Protein AF-A0AAN7SQ00-F1 (afdb_monomer)

InterPro domains:
  IPR044822 Myb/SANT-like DNA-binding domain 4 [PF13837] (2-62)

Secondary structure (DSSP, 8-state):
--HHHHHHHHHHHHHTT----HHHHHHHHHHHHHHHHHHHHHHHSTTSPPP--TTHHHHHHHHTT-TTTS-SEEEETTEEEEPP---------------------------------SHHHHHHHHHHHHHHHHHHHHHHHHHHHHHHHHHHHHHHHHHT-

Radius of gyration: 27.4 Å; Cα contacts (8 Å, |Δi|>4): 59; chains: 1; bounding box: 54×58×75 Å

Mean predicted aligned error: 18.72 Å

Structure (mmCIF, N/CA/C/O backbone):
data_AF-A0AAN7SQ00-F1
#
_entry.id   AF-A0AAN7SQ00-F1
#
loop_
_atom_site.group_PDB
_atom_site.id
_atom_site.type_symbol
_atom_site.label_atom_id
_atom_site.label_alt_id
_atom_site.label_comp_id
_atom_site.label_asym_id
_atom_site.label_entity_id
_atom_site.label_seq_id
_atom_site.pdbx_PDB_ins_code
_atom_site.Cartn_x
_atom_site.Cartn_y
_atom_site.Cartn_z
_atom_site.occupancy
_atom_site.B_iso_or_equiv
_atom_site.auth_seq_id
_atom_site.auth_comp_id
_atom_site.auth_asym_id
_atom_site.auth_atom_id
_atom_site.pdbx_PDB_model_num
ATOM 1 N N . MET A 1 1 ? -4.990 2.588 2.702 1.00 74.69 1 MET A N 1
ATOM 2 C CA . MET A 1 1 ? -6.089 1.632 2.981 1.00 74.69 1 MET A CA 1
ATOM 3 C C . MET A 1 1 ? -6.441 1.715 4.463 1.00 74.69 1 MET A C 1
ATOM 5 O O . MET A 1 1 ? -5.524 1.762 5.275 1.00 74.69 1 MET A O 1
ATOM 9 N N . LYS A 1 2 ? -7.728 1.832 4.818 1.00 89.00 2 LYS A N 1
ATOM 10 C CA . LYS A 1 2 ? -8.176 2.080 6.203 1.00 89.00 2 LYS A CA 1
ATOM 11 C C . LYS A 1 2 ? -8.112 0.792 7.046 1.00 89.00 2 LYS A C 1
ATOM 13 O O . LYS A 1 2 ? -8.424 -0.280 6.539 1.00 89.00 2 LYS A O 1
ATOM 18 N N . LYS A 1 3 ? -7.774 0.902 8.340 1.00 91.81 3 LYS A N 1
ATOM 19 C CA . LYS A 1 3 ? -7.607 -0.222 9.297 1.00 91.81 3 LYS A CA 1
ATOM 20 C C . LYS A 1 3 ? -8.758 -1.238 9.290 1.00 91.81 3 LYS A C 1
ATOM 22 O O . LYS A 1 3 ? -8.518 -2.434 9.404 1.00 91.81 3 LYS A O 1
ATOM 27 N N . HIS A 1 4 ? -10.003 -0.779 9.142 1.00 94.06 4 HIS A N 1
ATOM 28 C CA . HIS A 1 4 ? -11.176 -1.660 9.140 1.00 94.06 4 HIS A CA 1
ATOM 29 C C . HIS A 1 4 ? -11.204 -2.640 7.954 1.00 94.06 4 HIS A C 1
ATOM 31 O O . HIS A 1 4 ? -11.787 -3.709 8.077 1.00 94.06 4 HIS A O 1
ATOM 37 N N . ILE A 1 5 ? -10.564 -2.309 6.827 1.00 95.81 5 ILE A N 1
ATOM 38 C CA . ILE A 1 5 ? -10.472 -3.196 5.657 1.00 95.81 5 ILE A CA 1
ATOM 39 C C . ILE A 1 5 ? -9.530 -4.359 5.973 1.00 95.81 5 ILE A C 1
ATOM 41 O O . ILE A 1 5 ? -9.887 -5.513 5.770 1.00 95.81 5 ILE A O 1
ATOM 45 N N . TRP A 1 6 ? -8.364 -4.066 6.557 1.00 95.75 6 TRP A N 1
ATOM 46 C CA . TRP A 1 6 ? -7.409 -5.095 6.975 1.00 95.75 6 TRP A CA 1
ATOM 47 C C . TRP A 1 6 ? -7.967 -6.013 8.054 1.00 95.75 6 TRP A C 1
ATOM 49 O O . TRP A 1 6 ? -7.695 -7.206 8.023 1.00 95.75 6 TRP A O 1
ATOM 59 N N . LYS A 1 7 ? -8.781 -5.473 8.969 1.00 95.31 7 LYS A N 1
ATOM 60 C CA . LYS A 1 7 ? -9.523 -6.293 9.932 1.00 95.31 7 LYS A CA 1
ATOM 61 C C . LYS A 1 7 ? -10.456 -7.276 9.230 1.00 95.31 7 LYS A C 1
ATOM 63 O O . LYS A 1 7 ? -10.314 -8.462 9.460 1.00 95.31 7 LYS A O 1
ATOM 68 N N . LYS A 1 8 ? -11.301 -6.810 8.301 1.00 95.75 8 LYS A N 1
ATOM 69 C CA . LYS A 1 8 ? -12.198 -7.695 7.536 1.00 95.75 8 LYS A CA 1
ATOM 70 C C . LYS A 1 8 ? -11.446 -8.805 6.796 1.00 95.75 8 LYS A C 1
ATOM 72 O O . LYS A 1 8 ? -11.897 -9.941 6.795 1.00 95.75 8 LYS A O 1
ATOM 77 N N . ILE A 1 9 ? -10.303 -8.484 6.183 1.00 95.00 9 ILE A N 1
ATOM 78 C CA . ILE A 1 9 ? -9.474 -9.482 5.490 1.00 95.00 9 ILE A CA 1
ATOM 79 C C . ILE A 1 9 ? -8.896 -10.490 6.492 1.00 95.00 9 ILE A C 1
ATOM 81 O O . ILE A 1 9 ? -8.949 -11.688 6.241 1.00 95.00 9 ILE A O 1
ATOM 85 N N . ALA A 1 10 ? -8.367 -10.022 7.626 1.00 94.94 10 ALA A N 1
ATOM 86 C CA . ALA A 1 10 ? -7.846 -10.898 8.672 1.00 94.94 10 ALA A CA 1
ATOM 87 C C . ALA A 1 10 ? -8.940 -11.808 9.250 1.00 94.94 10 ALA A C 1
ATOM 89 O O . ALA A 1 10 ? -8.711 -13.002 9.396 1.00 94.94 10 ALA A O 1
ATOM 90 N N . ASP A 1 11 ? -10.136 -11.275 9.496 1.00 95.75 11 ASP A N 1
ATOM 91 C CA . ASP A 1 11 ? -11.283 -12.046 9.978 1.00 95.75 11 ASP A CA 1
ATOM 92 C C . ASP A 1 11 ? -11.671 -13.143 8.974 1.00 95.75 11 ASP A C 1
ATOM 94 O O . ASP A 1 11 ? -11.915 -14.280 9.369 1.00 95.75 11 ASP A O 1
ATOM 98 N N . GLU A 1 12 ? -11.669 -12.839 7.671 1.00 95.56 12 GLU A N 1
ATOM 99 C CA . GLU A 1 12 ? -11.953 -13.827 6.624 1.00 95.56 12 GLU A CA 1
ATOM 100 C C . GLU A 1 12 ? -10.872 -14.913 6.536 1.00 95.56 12 GLU A C 1
ATOM 102 O O . GLU A 1 12 ? -11.191 -16.093 6.417 1.00 95.56 12 GLU A O 1
ATOM 107 N N . MET A 1 13 ? -9.594 -14.546 6.671 1.00 93.81 13 MET A N 1
ATOM 108 C CA . MET A 1 13 ? -8.505 -15.525 6.759 1.00 93.81 13 MET A CA 1
ATOM 109 C C . MET A 1 13 ? -8.642 -16.403 8.007 1.00 93.81 13 MET A C 1
ATOM 111 O O . MET A 1 13 ? -8.405 -17.606 7.940 1.00 93.81 13 MET A O 1
ATOM 115 N N . ASN A 1 14 ? -9.071 -15.830 9.131 1.00 93.12 14 ASN A N 1
ATOM 116 C CA . ASN A 1 14 ? -9.212 -16.569 10.380 1.00 93.12 14 ASN A CA 1
ATOM 117 C C . ASN A 1 14 ? -10.363 -17.589 10.340 1.00 93.12 14 ASN A C 1
ATOM 119 O O . ASN A 1 14 ? -10.274 -18.637 10.978 1.00 93.12 14 ASN A O 1
ATOM 123 N N . LYS A 1 15 ? -11.403 -17.353 9.527 1.00 95.25 15 LYS A N 1
ATOM 124 C CA . LYS A 1 15 ? -12.445 -18.362 9.249 1.00 95.25 15 LYS A CA 1
ATOM 125 C C . LYS A 1 15 ? -11.898 -19.599 8.538 1.00 95.25 15 LYS A C 1
ATOM 127 O O . LYS A 1 15 ? -12.434 -20.683 8.718 1.00 95.25 15 LYS A O 1
ATOM 132 N N . GLN A 1 16 ? -10.824 -19.447 7.764 1.00 92.88 16 GLN A N 1
ATOM 133 C CA . GLN A 1 16 ? -10.151 -20.530 7.039 1.00 92.88 16 GLN A CA 1
ATOM 134 C C . GLN A 1 16 ? -9.101 -21.248 7.909 1.00 92.88 16 GLN A C 1
ATOM 136 O O . GLN A 1 16 ? -8.123 -21.782 7.394 1.00 92.88 16 GLN A O 1
ATOM 141 N N . HIS A 1 17 ? -9.281 -21.237 9.235 1.00 91.00 17 HIS A N 1
ATOM 142 C CA . HIS A 1 17 ? -8.387 -21.843 10.230 1.00 91.00 17 HIS A CA 1
ATOM 143 C C . HIS A 1 17 ? -6.973 -21.242 10.312 1.00 91.00 17 HIS A C 1
ATOM 145 O O . HIS A 1 17 ? -6.065 -21.862 10.868 1.00 91.00 17 HIS A O 1
ATOM 151 N N . TYR A 1 18 ? -6.773 -20.021 9.813 1.00 91.38 18 TYR A N 1
ATOM 152 C CA . TYR A 1 18 ? -5.555 -19.257 10.081 1.00 91.38 18 TYR A CA 1
ATOM 153 C C . TYR A 1 18 ? -5.698 -18.404 11.353 1.00 91.38 18 TYR A C 1
ATOM 155 O O . TYR A 1 18 ? -6.796 -18.188 11.855 1.00 91.38 18 TYR A O 1
ATOM 163 N N . SER A 1 19 ? -4.580 -17.917 11.895 1.00 92.44 19 SER A N 1
ATOM 164 C CA . SER A 1 19 ? -4.584 -16.963 13.010 1.00 92.44 19 SER A CA 1
ATOM 165 C C . SER A 1 19 ? -3.631 -15.819 12.698 1.00 92.44 19 SER A C 1
ATOM 167 O O . SER A 1 19 ? -2.420 -15.911 12.910 1.00 92.44 19 SER A O 1
ATOM 169 N N . PHE A 1 20 ? -4.184 -14.747 12.134 1.00 92.81 20 PHE A N 1
ATOM 170 C CA . PHE A 1 20 ? -3.445 -13.538 11.802 1.00 92.81 20 PHE A CA 1
ATOM 171 C C . PHE A 1 20 ? -4.137 -12.294 12.348 1.00 92.81 20 PHE A C 1
ATOM 173 O O . PHE A 1 20 ? -5.358 -12.133 12.307 1.00 92.81 20 PHE A O 1
ATOM 180 N N . THR A 1 21 ? -3.319 -11.363 12.825 1.00 94.94 21 THR A N 1
ATOM 181 C CA . THR A 1 21 ? -3.748 -10.006 13.156 1.00 94.94 21 THR A CA 1
ATOM 182 C C . THR A 1 21 ? -3.829 -9.149 11.893 1.00 94.94 21 THR A C 1
ATOM 184 O O . THR A 1 21 ? -3.106 -9.361 10.917 1.00 94.94 21 THR A O 1
ATOM 187 N N . TRP A 1 22 ? -4.672 -8.114 11.921 1.00 94.94 22 TRP A N 1
ATOM 188 C CA . TRP A 1 22 ? -4.807 -7.170 10.804 1.00 94.94 22 TRP A CA 1
ATOM 189 C C . TRP A 1 22 ? -3.470 -6.515 10.402 1.00 94.94 22 TRP A C 1
ATOM 191 O O . TRP A 1 22 ? -3.261 -6.240 9.221 1.00 94.94 22 TRP A O 1
ATOM 201 N N . ASP A 1 23 ? -2.559 -6.291 11.358 1.00 95.31 23 ASP A N 1
ATOM 202 C CA . ASP A 1 23 ? -1.245 -5.690 11.100 1.00 95.31 23 ASP A CA 1
ATOM 203 C C . ASP A 1 23 ? -0.313 -6.659 10.357 1.00 95.31 23 ASP A C 1
ATOM 205 O O . ASP A 1 23 ? 0.333 -6.280 9.380 1.00 95.31 23 ASP A O 1
ATOM 209 N N . GLN A 1 24 ? -0.321 -7.943 10.733 1.00 95.44 24 GLN A N 1
ATOM 210 C CA . GLN A 1 24 ? 0.431 -8.986 10.027 1.00 95.44 24 GLN A CA 1
ATOM 211 C C . GLN A 1 24 ? -0.031 -9.125 8.574 1.00 95.44 24 GLN A C 1
ATOM 213 O O . GLN A 1 24 ? 0.803 -9.166 7.666 1.00 95.44 24 GLN A O 1
ATOM 218 N N . VAL A 1 25 ? -1.347 -9.127 8.337 1.00 95.31 25 VAL A N 1
ATOM 219 C CA . VAL A 1 25 ? -1.919 -9.175 6.981 1.00 95.31 25 VAL A CA 1
ATOM 220 C C . VAL A 1 25 ? -1.505 -7.942 6.175 1.00 95.31 25 VAL A C 1
ATOM 222 O O . VAL A 1 25 ? -1.034 -8.066 5.042 1.00 95.31 25 VAL A O 1
ATOM 225 N N . GLN A 1 26 ? -1.596 -6.749 6.767 1.00 95.62 26 GLN A N 1
ATOM 226 C CA . GLN A 1 26 ? -1.169 -5.510 6.120 1.00 95.62 26 GLN A CA 1
ATOM 227 C C . GLN A 1 26 ? 0.330 -5.523 5.779 1.00 95.62 26 GLN A C 1
ATOM 229 O O . GLN A 1 26 ? 0.724 -5.106 4.687 1.00 95.62 26 GLN A O 1
ATOM 234 N N . ASN A 1 27 ? 1.185 -5.979 6.691 1.00 96.50 27 ASN A N 1
ATOM 235 C CA . ASN A 1 27 ? 2.628 -6.024 6.468 1.00 96.50 27 ASN A CA 1
ATOM 236 C C . ASN A 1 27 ? 3.002 -7.072 5.418 1.00 96.50 27 ASN A C 1
ATOM 238 O O . ASN A 1 27 ? 3.838 -6.797 4.551 1.00 96.50 27 ASN A O 1
ATOM 242 N N . LYS A 1 28 ? 2.317 -8.223 5.405 1.00 95.31 28 LYS A N 1
ATOM 243 C CA . LYS A 1 28 ? 2.460 -9.209 4.332 1.00 95.31 28 LYS A CA 1
ATOM 244 C C . LYS A 1 28 ? 2.073 -8.613 2.984 1.00 95.31 28 LYS A C 1
ATOM 246 O O . LYS A 1 28 ? 2.834 -8.754 2.030 1.00 95.31 28 LYS A O 1
ATOM 251 N N . TRP A 1 29 ? 0.958 -7.887 2.913 1.00 95.31 29 TRP A N 1
ATOM 252 C CA . TRP A 1 29 ? 0.545 -7.190 1.696 1.00 95.31 29 TRP A CA 1
ATOM 253 C C . TRP A 1 29 ? 1.604 -6.197 1.206 1.00 95.31 29 TRP A C 1
ATOM 255 O O . TRP A 1 29 ? 2.006 -6.249 0.046 1.00 95.31 29 TRP A O 1
ATOM 265 N N . LYS A 1 30 ? 2.129 -5.335 2.088 1.00 94.81 30 LYS A N 1
ATOM 266 C CA . LYS A 1 30 ? 3.214 -4.396 1.740 1.00 94.81 30 LYS A CA 1
ATOM 267 C C . LYS A 1 30 ? 4.441 -5.122 1.182 1.00 94.81 30 LYS A C 1
ATOM 269 O O . LYS A 1 30 ? 5.024 -4.668 0.199 1.00 94.81 30 LYS A O 1
ATOM 274 N N . SER A 1 31 ? 4.821 -6.245 1.792 1.00 96.19 31 SER A N 1
ATOM 275 C CA . SER A 1 31 ? 5.937 -7.074 1.327 1.00 96.19 31 SER A CA 1
ATOM 276 C C . SER A 1 31 ? 5.679 -7.636 -0.074 1.00 96.19 31 SER A C 1
ATOM 278 O O . SER A 1 31 ? 6.541 -7.505 -0.940 1.00 96.19 31 SER A O 1
ATOM 280 N N . LEU A 1 32 ? 4.480 -8.170 -0.335 1.00 95.81 32 LEU A N 1
ATOM 281 C CA . LEU A 1 32 ? 4.087 -8.654 -1.663 1.00 95.81 32 LEU A CA 1
ATOM 282 C C . LEU A 1 32 ? 4.163 -7.538 -2.713 1.00 95.81 32 LEU A C 1
ATOM 284 O O . LEU A 1 32 ? 4.742 -7.740 -3.778 1.00 95.81 32 LEU A O 1
ATOM 288 N N . VAL A 1 33 ? 3.643 -6.346 -2.401 1.00 94.06 33 VAL A N 1
ATOM 289 C CA . VAL A 1 33 ? 3.699 -5.179 -3.299 1.00 94.06 33 VAL A CA 1
ATOM 290 C C . VAL A 1 33 ? 5.142 -4.776 -3.601 1.00 94.06 33 VAL A C 1
ATOM 292 O O . VAL A 1 33 ? 5.471 -4.487 -4.749 1.00 94.06 33 VAL A O 1
ATOM 295 N N . ARG A 1 34 ? 6.024 -4.773 -2.596 1.00 94.69 34 ARG A N 1
ATOM 296 C CA . ARG A 1 34 ? 7.448 -4.474 -2.793 1.00 94.69 34 ARG A CA 1
ATOM 297 C C . ARG A 1 34 ? 8.115 -5.499 -3.711 1.00 94.69 34 ARG A C 1
ATOM 299 O O . ARG A 1 34 ? 8.837 -5.106 -4.620 1.00 94.69 34 ARG A O 1
ATOM 306 N N . THR A 1 35 ? 7.879 -6.790 -3.486 1.00 95.25 35 THR A N 1
ATOM 307 C CA . THR A 1 35 ? 8.441 -7.853 -4.332 1.00 95.25 35 THR A CA 1
ATOM 308 C C . THR A 1 35 ? 7.948 -7.728 -5.769 1.00 95.25 35 THR A C 1
ATOM 310 O O . THR A 1 35 ? 8.761 -7.794 -6.685 1.00 95.25 35 THR A O 1
ATOM 313 N N . TYR A 1 36 ? 6.653 -7.467 -5.963 1.00 95.12 36 TYR A N 1
ATOM 314 C CA . TYR A 1 36 ? 6.073 -7.228 -7.283 1.00 95.12 36 TYR A CA 1
ATOM 315 C C . TYR A 1 36 ? 6.780 -6.087 -8.025 1.00 95.12 36 TYR A C 1
ATOM 317 O O . TYR A 1 36 ? 7.268 -6.301 -9.132 1.00 95.12 36 TYR A O 1
ATOM 325 N N . LYS A 1 37 ? 6.906 -4.911 -7.390 1.00 92.56 37 LYS A N 1
ATOM 326 C CA . LYS A 1 37 ? 7.603 -3.753 -7.974 1.00 92.56 37 LYS A CA 1
ATOM 327 C C . LYS A 1 37 ? 9.038 -4.097 -8.360 1.00 92.56 37 LYS A C 1
ATOM 329 O O . LYS A 1 37 ? 9.411 -3.924 -9.507 1.00 92.56 37 LYS A O 1
ATOM 334 N N . ASN A 1 38 ? 9.794 -4.707 -7.447 1.00 92.94 38 ASN A N 1
ATOM 335 C CA . ASN A 1 38 ? 11.178 -5.102 -7.715 1.00 92.94 38 ASN A CA 1
ATOM 336 C C . ASN A 1 38 ? 11.306 -6.065 -8.908 1.00 92.94 38 ASN A C 1
ATOM 338 O O . ASN A 1 38 ? 12.268 -5.977 -9.667 1.00 92.94 38 ASN A O 1
ATOM 342 N N . VAL A 1 39 ? 10.380 -7.021 -9.050 1.00 93.25 39 VAL A N 1
ATOM 343 C CA . VAL A 1 39 ? 10.380 -7.961 -10.182 1.00 93.25 39 VAL A CA 1
ATOM 344 C C . VAL A 1 39 ? 10.013 -7.237 -11.478 1.00 93.25 39 VAL A C 1
ATOM 346 O O . VAL A 1 39 ? 10.701 -7.428 -12.479 1.00 93.25 39 VAL A O 1
ATOM 349 N N . LYS A 1 40 ? 8.985 -6.379 -11.458 1.00 91.50 40 LYS A N 1
ATOM 350 C CA . LYS A 1 40 ? 8.551 -5.614 -12.634 1.00 91.50 40 LYS A CA 1
ATOM 351 C C . LYS A 1 40 ? 9.636 -4.643 -13.106 1.00 91.50 40 LYS A C 1
ATOM 353 O O . LYS A 1 40 ? 9.965 -4.642 -14.286 1.00 91.50 40 LYS A O 1
ATOM 358 N N . ASP A 1 41 ? 10.257 -3.912 -12.187 1.00 89.88 41 ASP A N 1
ATOM 359 C CA . ASP A 1 41 ? 11.357 -2.987 -12.478 1.00 89.88 41 ASP A CA 1
ATOM 360 C C . ASP A 1 41 ? 12.576 -3.729 -13.038 1.00 89.88 41 ASP A C 1
ATOM 362 O O . ASP A 1 41 ? 13.104 -3.352 -14.080 1.00 89.88 41 ASP A O 1
ATOM 366 N N . ASN A 1 42 ? 12.972 -4.854 -12.425 1.00 92.06 42 ASN A N 1
ATOM 367 C CA . ASN A 1 42 ? 14.071 -5.678 -12.938 1.00 92.06 42 ASN A CA 1
ATOM 368 C C . ASN A 1 42 ? 13.821 -6.152 -14.374 1.00 92.06 42 ASN A C 1
ATOM 370 O O . ASN A 1 42 ? 14.756 -6.197 -15.165 1.00 92.06 42 ASN A O 1
ATOM 374 N N . ASN A 1 43 ? 12.583 -6.531 -14.691 1.00 90.56 43 ASN A N 1
ATOM 375 C CA . ASN A 1 43 ? 12.219 -7.039 -16.010 1.00 90.56 43 ASN A CA 1
ATOM 376 C C . ASN A 1 43 ? 12.034 -5.924 -17.054 1.00 90.56 43 ASN A C 1
ATOM 378 O O . ASN A 1 43 ? 12.070 -6.219 -18.246 1.00 90.56 43 ASN A O 1
ATOM 382 N N . ASN A 1 44 ? 11.862 -4.671 -16.622 1.00 86.44 44 ASN A N 1
ATOM 383 C CA . ASN A 1 44 ? 11.813 -3.497 -17.497 1.00 86.44 44 ASN A CA 1
ATOM 384 C C . ASN A 1 44 ? 13.209 -2.962 -17.862 1.00 86.44 44 ASN A C 1
ATOM 386 O O . ASN A 1 44 ? 13.329 -2.184 -18.807 1.00 86.44 44 ASN A O 1
ATOM 390 N N . GLU A 1 45 ? 14.253 -3.340 -17.123 1.00 85.50 45 GLU A N 1
ATOM 391 C CA . GLU A 1 45 ? 15.624 -2.904 -17.387 1.00 85.50 45 GLU A CA 1
ATOM 392 C C . GLU A 1 45 ? 16.358 -3.847 -18.352 1.00 85.50 45 GLU A C 1
ATOM 394 O O . GLU A 1 45 ? 16.403 -5.067 -18.174 1.00 85.50 45 GLU A O 1
ATOM 399 N N . THR A 1 46 ? 16.983 -3.264 -19.375 1.00 83.19 46 THR A N 1
ATOM 400 C CA . THR A 1 46 ? 17.754 -4.000 -20.382 1.00 83.19 46 THR A CA 1
ATOM 401 C C . THR A 1 46 ? 19.037 -4.587 -19.784 1.00 83.19 46 THR A C 1
ATOM 403 O O . THR A 1 46 ? 19.690 -3.968 -18.947 1.00 83.19 46 THR A O 1
ATOM 406 N N . GLY A 1 47 ? 19.432 -5.781 -20.239 1.00 84.56 47 GLY A N 1
ATOM 407 C CA . GLY A 1 47 ? 20.699 -6.416 -19.853 1.00 84.56 47 GLY A CA 1
ATOM 408 C C . GLY A 1 47 ? 20.666 -7.192 -18.531 1.00 84.56 47 GLY A C 1
ATOM 409 O O . GLY A 1 47 ? 21.700 -7.703 -18.106 1.00 84.56 47 GLY A O 1
ATOM 410 N N . ARG A 1 48 ? 19.500 -7.320 -17.882 1.00 84.62 48 ARG A N 1
ATOM 411 C CA . ARG A 1 48 ? 19.308 -8.193 -16.713 1.00 84.62 48 ARG A CA 1
ATOM 412 C C . ARG A 1 48 ? 18.589 -9.487 -17.078 1.00 84.62 48 ARG A C 1
ATOM 414 O O . ARG A 1 48 ? 17.749 -9.525 -17.974 1.00 84.62 48 ARG A O 1
ATOM 421 N N . ASN A 1 49 ? 18.872 -10.542 -16.314 1.00 89.06 49 ASN A N 1
ATOM 422 C CA . ASN A 1 49 ? 18.112 -11.785 -16.396 1.00 89.06 49 ASN A CA 1
ATOM 423 C C . ASN A 1 49 ? 16.677 -11.559 -15.908 1.00 89.06 49 ASN A C 1
ATOM 425 O O . ASN A 1 49 ? 16.450 -10.917 -14.872 1.00 89.06 49 ASN A O 1
ATOM 429 N N . ARG A 1 50 ? 15.713 -12.128 -16.640 1.00 89.25 50 ARG A N 1
ATOM 430 C CA . ARG A 1 50 ? 14.297 -12.083 -16.267 1.00 89.25 50 ARG A CA 1
ATOM 431 C C . ARG A 1 50 ? 14.091 -12.781 -14.926 1.00 89.25 50 ARG A C 1
ATOM 433 O O . ARG A 1 50 ? 14.546 -13.905 -14.721 1.00 89.25 50 ARG A O 1
ATOM 440 N N . ARG A 1 51 ? 13.383 -12.115 -14.017 1.00 91.31 51 ARG A N 1
ATOM 441 C CA . ARG A 1 51 ? 12.946 -12.679 -12.740 1.00 91.31 51 ARG A CA 1
ATOM 442 C C . ARG A 1 51 ? 11.508 -13.148 -12.857 1.00 91.31 51 ARG A C 1
ATOM 444 O O . ARG A 1 51 ? 10.641 -12.402 -13.304 1.00 91.31 51 ARG A O 1
ATOM 451 N N . THR A 1 52 ? 11.261 -14.364 -12.396 1.00 91.75 52 THR A N 1
ATOM 452 C CA . THR A 1 52 ? 9.926 -14.952 -12.293 1.00 91.75 52 THR A CA 1
ATOM 453 C C . THR A 1 52 ? 9.503 -15.010 -10.834 1.00 91.75 52 THR A C 1
ATOM 455 O O . THR A 1 52 ? 10.313 -15.294 -9.950 1.00 91.75 52 THR A O 1
ATOM 458 N N . TRP A 1 53 ? 8.224 -14.765 -10.565 1.00 94.81 53 TRP A N 1
ATOM 459 C CA . TRP A 1 53 ? 7.656 -14.908 -9.230 1.00 94.81 53 TRP A CA 1
ATOM 460 C C . TRP A 1 53 ? 6.259 -15.511 -9.327 1.00 94.81 53 TRP A C 1
ATOM 462 O O . TRP A 1 53 ? 5.438 -15.040 -10.102 1.00 94.81 53 TRP A O 1
ATOM 472 N N . ILE A 1 54 ? 5.976 -16.540 -8.527 1.00 95.38 54 ILE A N 1
ATOM 473 C CA . ILE A 1 54 ? 4.735 -17.333 -8.616 1.00 95.38 54 ILE A CA 1
ATOM 474 C C . ILE A 1 54 ? 3.447 -16.518 -8.418 1.00 95.38 54 ILE A C 1
ATOM 476 O O . ILE A 1 54 ? 2.377 -16.928 -8.853 1.00 95.38 54 ILE A O 1
ATOM 480 N N . PHE A 1 55 ? 3.537 -15.369 -7.745 1.00 93.44 55 PHE A N 1
ATOM 481 C CA . PHE A 1 55 ? 2.406 -14.466 -7.526 1.00 93.44 55 PHE A CA 1
ATOM 482 C C . PHE A 1 55 ? 2.422 -13.264 -8.474 1.00 93.44 55 PHE A C 1
ATOM 484 O O . PHE A 1 55 ? 1.587 -12.376 -8.318 1.00 93.44 55 PHE A O 1
ATOM 491 N N . PHE A 1 56 ? 3.361 -13.215 -9.427 1.00 93.50 56 PHE A N 1
ATOM 492 C CA . PHE A 1 56 ? 3.527 -12.084 -10.332 1.00 93.50 56 PHE A CA 1
ATOM 493 C C . PHE A 1 56 ? 2.262 -11.849 -11.145 1.00 93.50 56 PHE A C 1
ATOM 495 O O . PHE A 1 56 ? 1.697 -10.775 -11.021 1.00 93.50 56 PHE A O 1
ATOM 502 N N . ASP A 1 57 ? 1.754 -12.857 -11.852 1.00 92.31 57 ASP A N 1
ATOM 503 C CA . ASP A 1 57 ? 0.596 -12.695 -12.744 1.00 92.31 57 ASP A CA 1
ATOM 504 C C . ASP A 1 57 ? -0.655 -12.225 -11.991 1.00 92.31 57 ASP A C 1
ATOM 506 O O . ASP A 1 57 ? -1.359 -11.320 -12.431 1.00 92.31 57 ASP A O 1
ATOM 510 N N . LYS A 1 58 ? -0.901 -12.781 -10.796 1.00 93.88 58 LYS A N 1
ATOM 511 C CA . LYS A 1 58 ? -2.025 -12.362 -9.939 1.00 93.88 58 LYS A CA 1
ATOM 512 C C . LYS A 1 58 ? -1.879 -10.913 -9.466 1.00 93.88 58 LYS A C 1
ATOM 514 O O . LYS A 1 58 ? -2.871 -10.200 -9.344 1.00 93.88 58 LYS A O 1
ATOM 519 N N . MET A 1 59 ? -0.655 -10.483 -9.168 1.00 94.00 59 MET A N 1
ATOM 520 C CA . MET A 1 59 ? -0.368 -9.109 -8.747 1.00 94.00 59 MET A CA 1
ATOM 521 C C . MET A 1 59 ? -0.398 -8.145 -9.935 1.00 94.00 59 MET A C 1
ATOM 523 O O . MET A 1 59 ? -0.902 -7.034 -9.795 1.00 94.00 59 MET A O 1
ATOM 527 N N . ASP A 1 60 ? 0.077 -8.574 -11.101 1.00 91.31 60 ASP A N 1
ATOM 528 C CA . ASP A 1 60 ? 0.061 -7.799 -12.336 1.00 91.31 60 ASP A CA 1
ATOM 529 C C . ASP A 1 60 ? -1.379 -7.541 -12.777 1.00 91.31 60 ASP A C 1
ATOM 531 O O . ASP A 1 60 ? -1.738 -6.390 -12.973 1.00 91.31 60 ASP A O 1
ATOM 535 N N . GLN A 1 61 ? -2.269 -8.536 -12.741 1.00 91.19 61 GLN A N 1
ATOM 536 C CA . GLN A 1 61 ? -3.703 -8.328 -12.999 1.00 91.19 61 GLN A CA 1
ATOM 537 C C . GLN A 1 61 ? -4.340 -7.273 -12.079 1.00 91.19 61 GLN A C 1
ATOM 539 O O . GLN A 1 61 ? -5.193 -6.498 -12.513 1.00 91.19 61 GLN A O 1
ATOM 544 N N . LEU A 1 62 ? -3.920 -7.207 -10.812 1.00 90.50 62 LEU A N 1
ATOM 545 C CA . LEU A 1 62 ? -4.442 -6.227 -9.859 1.00 90.50 62 LEU A CA 1
ATOM 546 C C . LEU A 1 62 ? -3.872 -4.816 -10.083 1.00 90.50 62 LEU A C 1
ATOM 548 O O . LEU A 1 62 ? -4.535 -3.821 -9.783 1.00 90.50 62 LEU A O 1
ATOM 552 N N . PHE A 1 63 ? -2.634 -4.716 -10.573 1.00 87.31 63 PHE A N 1
ATOM 553 C CA . PHE A 1 63 ? -1.881 -3.464 -10.638 1.00 87.31 63 PHE A CA 1
ATOM 554 C C . PHE A 1 63 ? -1.605 -2.942 -12.049 1.00 87.31 63 PHE A C 1
ATOM 556 O O . PHE A 1 63 ? -1.168 -1.800 -12.162 1.0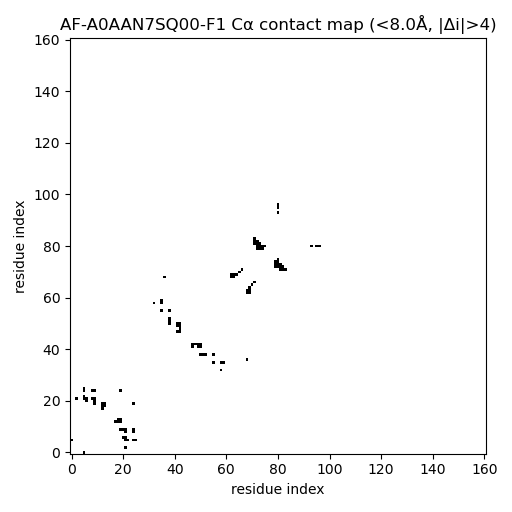0 87.31 63 PHE A O 1
ATOM 563 N N . ALA A 1 64 ? -1.878 -3.710 -13.103 1.00 75.94 64 ALA A N 1
ATOM 564 C CA . ALA A 1 64 ? -1.586 -3.359 -14.493 1.00 75.94 64 ALA A CA 1
ATOM 565 C C . ALA A 1 64 ? -2.226 -2.027 -14.901 1.00 75.94 64 ALA A C 1
ATOM 567 O O . ALA A 1 64 ? -1.626 -1.247 -15.628 1.00 75.94 64 ALA A O 1
ATOM 568 N N . LYS A 1 65 ? -3.415 -1.724 -14.368 1.00 76.75 65 LYS A N 1
ATOM 569 C CA . LYS A 1 65 ? -4.146 -0.475 -14.640 1.00 76.75 65 LYS A CA 1
ATOM 570 C C . LYS A 1 65 ? -3.890 0.627 -13.610 1.00 76.75 65 LYS A C 1
ATOM 572 O O . LYS A 1 65 ? -4.532 1.672 -13.661 1.00 76.75 65 LYS A O 1
ATOM 577 N N . ASN A 1 66 ? -3.016 0.395 -12.630 1.00 81.50 66 ASN A N 1
ATOM 578 C CA . ASN A 1 66 ? -2.747 1.372 -11.585 1.00 81.50 66 ASN A CA 1
ATOM 579 C C . ASN A 1 66 ? -1.625 2.328 -12.033 1.00 81.50 66 ASN A C 1
ATOM 581 O O . ASN A 1 66 ? -0.460 1.916 -12.043 1.00 81.50 66 ASN A O 1
ATOM 585 N N . PRO A 1 67 ? -1.928 3.614 -12.307 1.00 74.44 67 PRO A N 1
ATOM 586 C CA . PRO A 1 67 ? -0.935 4.571 -12.798 1.00 74.44 67 PRO A CA 1
ATOM 587 C C . PRO A 1 67 ? 0.177 4.861 -11.779 1.00 74.44 67 PRO A C 1
ATOM 589 O O . PRO A 1 67 ? 1.233 5.364 -12.146 1.00 74.44 67 PRO A O 1
ATOM 592 N N . ALA A 1 68 ? -0.030 4.535 -10.495 1.00 77.88 68 ALA A N 1
ATOM 593 C CA . ALA A 1 68 ? 0.992 4.676 -9.459 1.00 77.88 68 ALA A CA 1
ATOM 594 C C . ALA A 1 68 ? 2.078 3.586 -9.516 1.00 77.88 68 ALA A C 1
ATOM 596 O O . ALA A 1 68 ? 3.075 3.678 -8.796 1.00 77.88 68 ALA A O 1
ATOM 597 N N . ILE A 1 69 ? 1.861 2.518 -10.286 1.00 78.44 69 ILE A N 1
ATOM 598 C CA . ILE A 1 69 ? 2.804 1.401 -10.419 1.00 78.44 69 ILE A CA 1
ATOM 599 C C . ILE A 1 69 ? 3.256 1.247 -11.864 1.00 78.44 69 ILE A C 1
ATOM 601 O O . ILE A 1 69 ? 4.434 0.992 -12.088 1.00 78.44 69 ILE A O 1
ATOM 605 N N . ASP A 1 70 ? 2.352 1.446 -12.820 1.00 76.88 70 ASP A N 1
ATOM 606 C CA . ASP A 1 70 ? 2.695 1.488 -14.234 1.00 76.88 70 ASP A CA 1
ATOM 607 C C . ASP A 1 70 ? 2.284 2.839 -14.839 1.00 76.88 70 ASP A C 1
ATOM 609 O O . ASP A 1 70 ? 1.163 2.994 -15.331 1.00 76.88 70 ASP A O 1
ATOM 613 N N . PRO A 1 71 ? 3.132 3.876 -14.712 1.00 80.25 71 PRO A N 1
ATOM 614 C CA . PRO A 1 71 ? 2.811 5.187 -15.245 1.00 80.25 71 PRO A CA 1
ATOM 615 C C . PRO A 1 71 ? 2.829 5.153 -16.785 1.00 80.25 71 PRO A C 1
ATOM 617 O O . PRO A 1 71 ? 3.777 4.638 -17.382 1.00 80.25 71 PRO A O 1
ATOM 620 N N . PRO A 1 72 ? 1.829 5.764 -17.448 1.00 76.31 72 PRO A N 1
ATOM 621 C CA . PRO A 1 72 ? 1.741 5.785 -18.912 1.00 76.31 72 PRO A CA 1
ATOM 622 C C . PRO A 1 72 ? 2.886 6.574 -19.563 1.00 76.31 72 PRO A C 1
ATOM 624 O O . PRO A 1 72 ? 3.198 6.381 -20.738 1.00 76.31 72 PRO A O 1
ATOM 627 N N . VAL A 1 73 ? 3.519 7.464 -18.794 1.00 80.12 73 VAL A N 1
ATOM 628 C CA . VAL A 1 73 ? 4.659 8.270 -19.220 1.00 80.12 73 VAL A CA 1
ATOM 629 C C . VAL A 1 73 ? 5.771 8.144 -18.189 1.00 80.12 73 VAL A C 1
ATOM 631 O O . VAL A 1 73 ? 5.578 8.475 -17.020 1.00 80.12 73 VAL A O 1
ATOM 634 N N . VAL A 1 74 ? 6.948 7.713 -18.633 1.00 82.12 74 VAL A N 1
ATOM 635 C CA . VAL A 1 74 ? 8.166 7.642 -17.820 1.00 82.12 74 VAL A CA 1
ATOM 636 C C . VAL A 1 74 ? 9.199 8.594 -18.409 1.00 82.12 74 VAL A C 1
ATOM 638 O O . VAL A 1 74 ? 9.384 8.639 -19.620 1.00 82.12 74 VAL A O 1
ATOM 641 N N . MET A 1 75 ? 9.885 9.361 -17.565 1.00 80.06 75 MET A N 1
ATOM 642 C CA . MET A 1 75 ? 11.051 10.142 -17.980 1.00 80.06 75 MET A CA 1
ATOM 643 C C . MET A 1 75 ? 12.312 9.348 -17.645 1.00 80.06 75 MET A C 1
ATOM 645 O O . MET A 1 75 ? 12.546 9.035 -16.480 1.00 80.06 75 MET A O 1
ATOM 649 N N . HIS A 1 76 ? 13.129 9.033 -18.644 1.00 78.94 76 HIS A N 1
ATOM 650 C CA . HIS A 1 76 ? 14.413 8.361 -18.464 1.00 78.94 76 HIS A CA 1
ATOM 651 C C . HIS A 1 76 ? 15.514 9.197 -19.111 1.00 78.94 76 HIS A C 1
ATOM 653 O O . HIS A 1 76 ? 15.437 9.508 -20.294 1.00 78.94 76 HIS A O 1
ATOM 659 N N . ASN A 1 77 ? 16.525 9.600 -18.337 1.00 82.06 77 ASN A N 1
ATOM 660 C CA . ASN A 1 77 ? 17.657 10.408 -18.815 1.00 82.06 77 ASN A CA 1
ATOM 661 C C . ASN A 1 77 ? 17.235 11.662 -19.615 1.00 82.06 77 ASN A C 1
ATOM 663 O O . ASN A 1 77 ? 17.843 12.005 -20.625 1.00 82.06 77 ASN A O 1
ATOM 667 N N . GLY A 1 78 ? 16.153 12.329 -19.193 1.00 80.75 78 GLY A N 1
ATOM 668 C CA . GLY A 1 78 ? 15.600 13.507 -19.878 1.00 80.75 78 GLY A CA 1
ATOM 669 C C . GLY A 1 78 ? 14.769 13.204 -21.133 1.00 80.75 78 GLY A C 1
ATOM 670 O O . GLY A 1 78 ? 14.250 14.131 -21.749 1.00 80.75 78 GLY A O 1
ATOM 671 N N . GLN A 1 79 ? 14.601 11.933 -21.501 1.00 77.69 79 GLN A N 1
ATOM 672 C CA . GLN A 1 79 ? 13.748 11.495 -22.603 1.00 77.69 79 GLN A CA 1
ATOM 673 C C . GLN A 1 79 ? 12.401 10.993 -22.087 1.00 77.69 79 GLN A C 1
ATOM 675 O O . GLN A 1 79 ? 12.320 10.271 -21.093 1.00 77.69 79 GLN A O 1
ATOM 680 N N . ARG A 1 80 ? 11.332 11.372 -22.790 1.00 79.12 80 ARG A N 1
ATOM 681 C CA . ARG A 1 80 ? 9.970 10.920 -22.507 1.00 79.12 80 ARG A CA 1
ATOM 682 C C . ARG A 1 80 ? 9.727 9.570 -23.177 1.00 79.12 80 ARG A C 1
ATOM 684 O O . ARG A 1 80 ? 9.821 9.470 -24.395 1.00 79.12 80 ARG A O 1
ATOM 691 N N . ILE A 1 81 ? 9.348 8.573 -22.390 1.00 79.94 81 ILE A N 1
ATOM 692 C CA . ILE A 1 81 ? 8.944 7.242 -22.842 1.00 79.94 81 ILE A CA 1
ATOM 693 C C . ILE A 1 81 ? 7.434 7.119 -22.629 1.00 79.94 81 ILE A C 1
ATOM 695 O O . ILE A 1 81 ? 6.955 7.255 -21.503 1.00 79.94 81 ILE A O 1
ATOM 699 N N . LEU A 1 82 ? 6.686 6.889 -23.710 1.00 76.06 82 LEU A N 1
ATOM 700 C CA . LEU A 1 82 ? 5.252 6.593 -23.672 1.00 76.06 82 LEU A CA 1
ATOM 701 C C . LEU A 1 82 ? 5.060 5.074 -23.726 1.00 76.06 82 LEU A C 1
ATOM 703 O O . LEU A 1 82 ? 5.652 4.421 -24.585 1.00 76.06 82 LEU A O 1
ATOM 707 N N . LYS A 1 83 ? 4.233 4.511 -22.842 1.00 65.62 83 LYS A N 1
ATOM 708 C CA . LYS A 1 83 ? 3.757 3.126 -22.979 1.00 65.62 83 LYS A CA 1
ATOM 709 C C . LYS A 1 83 ? 2.462 3.136 -23.795 1.00 65.62 83 LYS A C 1
ATOM 711 O O . LYS A 1 83 ? 1.512 3.814 -23.413 1.00 65.62 83 LYS A O 1
ATOM 716 N N . SER A 1 84 ? 2.444 2.445 -24.936 1.00 54.44 84 SER A N 1
ATOM 717 C CA . SER A 1 84 ? 1.244 2.290 -25.767 1.00 54.44 84 SER A CA 1
ATOM 718 C C . SER A 1 84 ? 0.159 1.527 -25.002 1.00 54.44 84 SER A C 1
ATOM 720 O O . SER A 1 84 ? 0.463 0.585 -24.275 1.00 54.44 84 SER A O 1
ATOM 722 N N . LEU A 1 85 ? -1.098 1.945 -25.159 1.00 51.19 85 LEU A N 1
ATOM 723 C CA . LEU A 1 85 ? -2.271 1.430 -24.437 1.00 51.19 85 LEU A CA 1
ATOM 724 C C . LEU A 1 85 ? -2.908 0.177 -25.074 1.00 51.19 85 LEU A C 1
ATOM 726 O O . LEU A 1 85 ? -4.040 -0.149 -24.731 1.00 51.19 85 LEU A O 1
ATOM 730 N N . ASP A 1 86 ? -2.201 -0.533 -25.956 1.00 39.91 86 ASP A N 1
ATOM 731 C CA . ASP A 1 86 ? -2.760 -1.674 -26.688 1.00 39.91 86 ASP A CA 1
ATOM 732 C C . ASP A 1 86 ? -2.197 -3.011 -26.168 1.00 39.91 86 ASP A C 1
ATOM 734 O O . ASP A 1 86 ? -0.987 -3.243 -26.162 1.00 39.91 86 ASP A O 1
ATOM 738 N N . ASP A 1 87 ? -3.105 -3.872 -25.698 1.00 50.38 87 ASP A N 1
ATOM 739 C CA . ASP A 1 87 ? -2.873 -5.235 -25.205 1.00 50.38 87 ASP A CA 1
ATOM 740 C C . ASP A 1 87 ? -2.281 -6.149 -26.303 1.00 50.38 87 ASP A C 1
ATOM 742 O O . ASP A 1 87 ? -2.995 -6.563 -27.215 1.00 50.38 87 ASP A O 1
ATOM 746 N N . ALA A 1 88 ? -1.002 -6.531 -26.185 1.00 33.69 88 ALA A N 1
ATOM 747 C CA . ALA A 1 88 ? -0.444 -7.775 -26.741 1.00 33.69 88 ALA A CA 1
ATOM 748 C C . ALA A 1 88 ? 0.917 -8.115 -26.088 1.00 33.69 88 ALA A C 1
ATOM 750 O O . ALA A 1 88 ? 1.755 -7.223 -25.922 1.00 33.69 88 ALA A O 1
ATOM 751 N N . PRO A 1 89 ? 1.196 -9.387 -25.736 1.00 52.47 89 PRO A N 1
ATOM 752 C CA . PRO A 1 89 ? 2.490 -9.794 -25.215 1.00 52.47 89 PRO A CA 1
ATOM 753 C C . PRO A 1 89 ? 3.404 -10.164 -26.384 1.00 52.47 89 PRO A C 1
ATOM 755 O O . PRO A 1 89 ? 3.585 -11.341 -26.671 1.00 52.47 89 PRO A O 1
ATOM 758 N N . GLU A 1 90 ? 4.005 -9.184 -27.055 1.00 34.56 90 GLU A N 1
ATOM 759 C CA . GLU A 1 90 ? 5.108 -9.474 -27.972 1.00 34.56 90 GLU A CA 1
ATOM 760 C C . GLU A 1 90 ? 6.321 -8.575 -27.750 1.00 34.56 90 GLU A C 1
ATOM 762 O O . GLU A 1 90 ? 6.256 -7.398 -27.400 1.00 34.56 90 GLU A O 1
ATOM 767 N N . SER A 1 91 ? 7.463 -9.239 -27.876 1.00 47.94 91 SER A N 1
ATOM 768 C CA . SER A 1 91 ? 8.804 -8.727 -27.696 1.00 47.94 91 SER A CA 1
ATOM 769 C C . SER A 1 91 ? 9.101 -7.544 -28.616 1.00 47.94 91 SER A C 1
ATOM 771 O O . SER A 1 91 ? 8.700 -7.521 -29.771 1.00 47.94 91 SER A O 1
ATOM 773 N N . SER A 1 92 ? 9.978 -6.669 -28.122 1.00 53.44 92 SER A N 1
ATOM 774 C CA . SER A 1 92 ? 10.801 -5.748 -28.910 1.00 53.44 92 SER A CA 1
ATOM 775 C C . SER A 1 92 ? 10.064 -4.631 -29.644 1.00 53.44 92 SER A C 1
ATOM 777 O O . SER A 1 92 ? 9.727 -4.732 -30.817 1.00 53.44 92 SER A O 1
ATOM 779 N N . SER A 1 93 ? 10.031 -3.466 -29.006 1.00 43.03 93 SER A N 1
ATOM 780 C CA . SER A 1 93 ? 10.867 -2.312 -29.381 1.00 43.03 93 SER A CA 1
ATOM 781 C C . SER A 1 93 ? 10.212 -1.076 -28.788 1.00 43.03 93 SER A C 1
ATOM 783 O O . SER A 1 93 ? 9.147 -0.656 -29.229 1.00 43.03 93 SER A O 1
ATOM 785 N N . GLN A 1 94 ? 10.835 -0.486 -27.769 1.00 46.94 94 GLN A N 1
ATOM 786 C CA . GLN A 1 94 ? 10.435 0.842 -27.320 1.00 46.94 94 GLN A CA 1
ATOM 787 C C . GLN A 1 94 ? 10.631 1.800 -28.501 1.00 46.94 94 GLN A C 1
ATOM 789 O O . GLN A 1 94 ? 11.764 2.133 -28.849 1.00 46.94 94 GLN A O 1
ATOM 794 N N . LEU A 1 95 ? 9.538 2.202 -29.153 1.00 43.09 95 LEU A N 1
ATOM 795 C CA . LEU A 1 95 ? 9.562 3.253 -30.161 1.00 43.09 95 LEU A CA 1
ATOM 796 C C . LEU A 1 95 ? 9.883 4.566 -29.443 1.00 43.09 95 LEU A C 1
ATOM 798 O O . LEU A 1 95 ? 9.011 5.249 -28.907 1.00 43.09 95 LEU A O 1
ATOM 802 N N . LEU A 1 96 ? 11.174 4.888 -29.389 1.00 48.59 96 LEU A N 1
ATOM 803 C CA . LEU A 1 96 ? 11.677 6.175 -28.938 1.00 48.59 96 LEU A CA 1
ATOM 804 C C . LEU A 1 96 ? 11.214 7.229 -29.944 1.00 48.59 96 LEU A C 1
ATOM 806 O O . LEU A 1 96 ? 11.853 7.432 -30.978 1.00 48.59 96 LEU A O 1
ATOM 810 N N . LEU A 1 97 ? 10.107 7.917 -29.654 1.00 43.88 97 LEU A N 1
ATOM 811 C CA . LEU A 1 97 ? 9.752 9.114 -30.405 1.00 43.88 97 LEU A CA 1
ATOM 812 C C . LEU A 1 97 ? 10.744 10.220 -30.026 1.00 43.88 97 LEU A C 1
ATOM 814 O O . LEU A 1 97 ? 10.548 10.996 -29.091 1.00 43.88 97 LEU A O 1
ATOM 818 N N . ARG A 1 98 ? 11.858 10.251 -30.756 1.00 44.84 98 ARG A N 1
ATOM 819 C CA . ARG A 1 98 ? 12.854 11.314 -30.722 1.00 44.84 98 ARG A CA 1
ATOM 820 C C . ARG A 1 98 ? 12.224 12.562 -31.321 1.00 44.84 98 ARG A C 1
ATOM 822 O O . ARG A 1 98 ? 12.255 12.765 -32.529 1.00 44.84 98 ARG A O 1
ATOM 829 N N . THR A 1 99 ? 11.648 13.414 -30.479 1.00 43.88 99 THR A N 1
ATOM 830 C CA . THR A 1 99 ? 11.355 14.789 -30.885 1.00 43.88 99 THR A CA 1
ATOM 831 C C . THR A 1 99 ? 12.689 15.513 -31.005 1.00 43.88 99 THR A C 1
ATOM 833 O O . THR A 1 99 ? 13.264 15.963 -30.014 1.00 43.88 99 THR A O 1
AT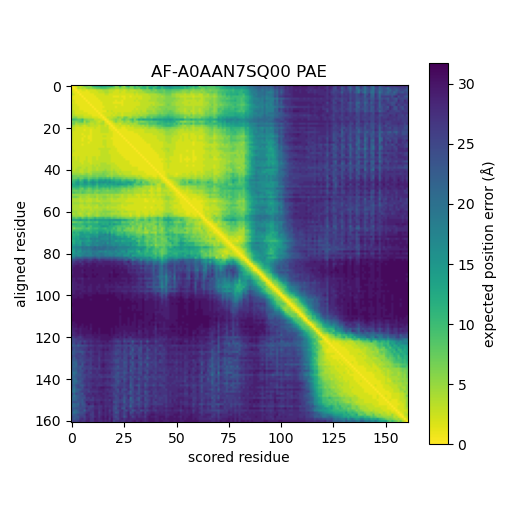OM 836 N N . SER A 1 100 ? 13.217 15.538 -32.224 1.00 41.09 100 SER A N 1
ATOM 837 C CA . SER A 1 100 ? 14.398 16.294 -32.618 1.00 41.09 100 SER A CA 1
ATOM 838 C C . SER A 1 100 ? 14.160 17.782 -32.359 1.00 41.09 100 SER A C 1
ATOM 840 O O . SER A 1 100 ? 13.599 18.481 -33.198 1.00 41.09 100 SER A O 1
ATOM 842 N N . ALA A 1 101 ? 14.589 18.286 -31.203 1.00 41.53 101 ALA A N 1
ATOM 843 C CA . ALA A 1 101 ? 14.926 19.696 -31.094 1.00 41.53 101 ALA A CA 1
ATOM 844 C C . ALA A 1 101 ? 16.227 19.893 -31.888 1.00 41.53 101 ALA A C 1
ATOM 846 O O . ALA A 1 101 ? 17.263 19.352 -31.515 1.00 41.53 101 ALA A O 1
ATOM 847 N N . ALA A 1 102 ? 16.075 20.541 -33.043 1.00 33.62 102 ALA A N 1
ATOM 848 C CA . ALA A 1 102 ? 17.053 21.011 -34.024 1.00 33.62 102 ALA A CA 1
ATOM 849 C C . ALA A 1 102 ? 18.552 20.722 -33.784 1.00 33.62 102 ALA A C 1
ATOM 851 O O . ALA A 1 102 ? 19.160 21.116 -32.793 1.00 33.62 102 ALA A O 1
ATOM 852 N N . HIS A 1 103 ? 19.142 20.121 -34.816 1.00 37.59 103 HIS A N 1
ATOM 853 C CA . HIS A 1 103 ? 20.561 20.139 -35.134 1.00 37.59 103 HIS A CA 1
ATOM 854 C C . HIS A 1 103 ? 21.025 21.579 -35.418 1.00 37.59 103 HIS A C 1
ATOM 856 O O . HIS A 1 103 ? 20.363 22.281 -36.172 1.00 37.59 103 HIS A O 1
ATOM 862 N N . VAL A 1 104 ? 22.183 21.978 -34.893 1.00 33.75 104 VAL A N 1
ATOM 863 C CA . VAL A 1 104 ? 23.194 22.756 -35.630 1.00 33.75 104 VAL A CA 1
ATOM 864 C C . VAL A 1 104 ? 24.547 22.271 -35.115 1.00 33.75 104 VAL A C 1
ATOM 866 O O . VAL A 1 104 ? 24.827 22.358 -33.920 1.00 33.75 104 VAL A O 1
ATOM 869 N N . SER A 1 105 ? 25.343 21.700 -36.015 1.00 37.91 105 SER A N 1
ATOM 870 C CA . SER A 1 105 ? 26.740 21.350 -35.776 1.00 37.91 105 SER A CA 1
ATOM 871 C C . SER A 1 105 ? 27.651 22.510 -36.171 1.00 37.91 105 SER A C 1
ATOM 873 O O . SER A 1 105 ? 27.427 23.117 -37.211 1.00 37.91 105 SER A O 1
ATOM 875 N N . SER A 1 106 ? 28.691 22.674 -35.349 1.00 41.28 106 SER A N 1
ATOM 876 C CA . SER A 1 106 ? 30.046 23.170 -35.635 1.00 41.28 106 SER A CA 1
ATOM 877 C C . SER A 1 106 ? 30.239 24.609 -36.120 1.00 41.28 106 SER A C 1
ATOM 879 O O . SER A 1 106 ? 29.862 24.937 -37.232 1.00 41.28 106 SER A O 1
ATOM 881 N N . ASP A 1 107 ? 30.951 25.401 -35.312 1.00 32.47 107 ASP A N 1
ATOM 882 C CA . ASP A 1 107 ? 32.216 26.026 -35.726 1.00 32.47 107 ASP A CA 1
ATOM 883 C C . ASP A 1 107 ? 33.065 26.388 -34.490 1.00 32.47 107 ASP A C 1
ATOM 885 O O . ASP A 1 107 ? 32.543 26.704 -33.417 1.00 32.47 107 ASP A O 1
ATOM 889 N N . ASP A 1 108 ? 34.377 26.231 -34.652 1.00 42.62 108 ASP A N 1
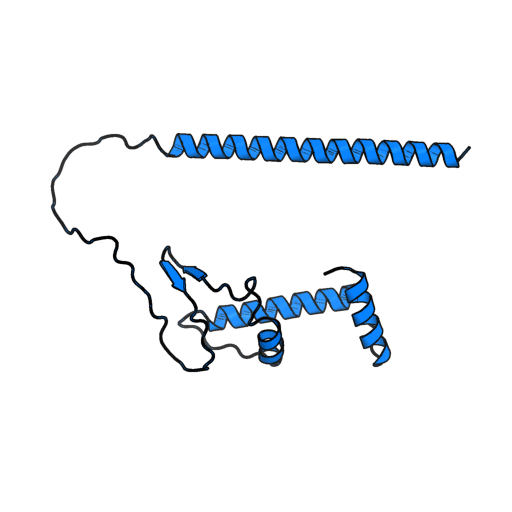ATOM 890 C CA . ASP A 1 108 ? 35.466 26.623 -33.752 1.00 42.62 108 ASP A CA 1
ATOM 891 C C . ASP A 1 108 ? 35.653 28.147 -33.826 1.00 42.62 108 ASP A C 1
ATOM 893 O O . ASP A 1 108 ? 35.790 28.675 -34.927 1.00 42.62 108 ASP A O 1
ATOM 897 N N . ASP A 1 109 ? 35.655 28.849 -32.687 1.00 33.38 109 ASP A N 1
ATOM 898 C CA . ASP A 1 109 ? 36.399 30.107 -32.562 1.00 33.38 109 ASP A CA 1
ATOM 899 C C . ASP A 1 109 ? 36.702 30.441 -31.092 1.00 33.38 109 ASP A C 1
ATOM 901 O O . ASP A 1 109 ? 35.872 30.318 -30.183 1.00 33.38 109 ASP A O 1
ATOM 905 N N . SER A 1 110 ? 37.939 30.869 -30.866 1.00 44.41 110 SER A N 1
ATOM 906 C CA . SER A 1 110 ? 38.498 31.250 -29.576 1.00 44.41 110 SER A CA 1
ATOM 907 C C . SER A 1 110 ? 38.053 32.658 -29.186 1.00 44.41 110 SER A C 1
ATOM 909 O O . SER A 1 110 ? 38.385 33.620 -29.868 1.00 44.41 110 SER A O 1
ATOM 911 N N . GLY A 1 111 ? 37.406 32.838 -28.028 1.00 32.34 111 GLY A N 1
ATOM 912 C CA . GLY A 1 111 ? 37.144 34.200 -27.560 1.00 32.34 111 GLY A CA 1
ATOM 913 C C . GLY A 1 111 ? 36.346 34.356 -26.271 1.00 32.34 111 GLY A C 1
ATOM 914 O O . GLY A 1 111 ? 35.124 34.305 -26.271 1.00 32.34 111 GLY A O 1
ATOM 915 N N . SER A 1 112 ? 37.062 34.719 -25.206 1.00 36.31 112 SER A N 1
ATOM 916 C CA . SER A 1 112 ? 36.612 35.668 -24.173 1.00 36.31 112 SER A CA 1
ATOM 917 C C . SER A 1 112 ? 35.556 35.227 -23.143 1.00 36.31 112 SER A C 1
ATOM 919 O O . SER A 1 112 ? 34.362 35.081 -23.382 1.00 36.31 112 SER A O 1
ATOM 921 N N . THR A 1 113 ? 36.028 35.179 -21.901 1.00 48.59 113 THR A N 1
ATOM 922 C CA . THR A 1 113 ? 35.287 35.168 -20.636 1.00 48.59 113 THR A CA 1
ATOM 923 C C . THR A 1 113 ? 34.137 36.190 -20.566 1.00 48.59 113 THR A C 1
ATOM 925 O O . THR A 1 113 ? 34.390 37.393 -20.530 1.00 48.59 113 THR A O 1
ATOM 928 N N . ALA A 1 114 ? 32.884 35.738 -20.407 1.00 43.34 114 ALA A N 1
ATOM 929 C CA . ALA A 1 114 ? 31.780 36.596 -19.954 1.00 43.34 114 ALA A CA 1
ATOM 930 C C . ALA A 1 114 ? 30.683 35.825 -19.183 1.00 43.34 114 ALA A C 1
ATOM 932 O O . ALA A 1 114 ? 29.871 35.087 -19.734 1.00 43.34 114 ALA A O 1
ATOM 933 N N . LYS A 1 115 ? 30.702 36.033 -17.860 1.00 49.06 115 LYS A N 1
ATOM 934 C CA . LYS A 1 115 ? 29.669 35.843 -16.820 1.00 49.06 115 LYS A CA 1
ATOM 935 C C . LYS A 1 115 ? 28.289 35.321 -17.269 1.00 49.06 115 LYS A C 1
ATOM 937 O O . LYS A 1 115 ? 27.467 36.069 -17.790 1.00 49.06 115 LYS A O 1
ATOM 942 N N . ARG A 1 116 ? 27.942 34.106 -16.827 1.00 47.28 116 ARG A N 1
ATOM 943 C CA . ARG A 1 116 ? 26.549 33.617 -16.751 1.00 47.28 116 ARG A CA 1
ATOM 944 C C . ARG A 1 116 ? 26.160 33.225 -15.316 1.00 47.28 116 ARG A C 1
ATOM 946 O O . ARG A 1 116 ? 25.608 32.162 -15.070 1.00 47.28 116 ARG A O 1
ATOM 953 N N . GLN A 1 117 ? 26.443 34.103 -14.353 1.00 51.66 117 GLN A N 1
ATOM 954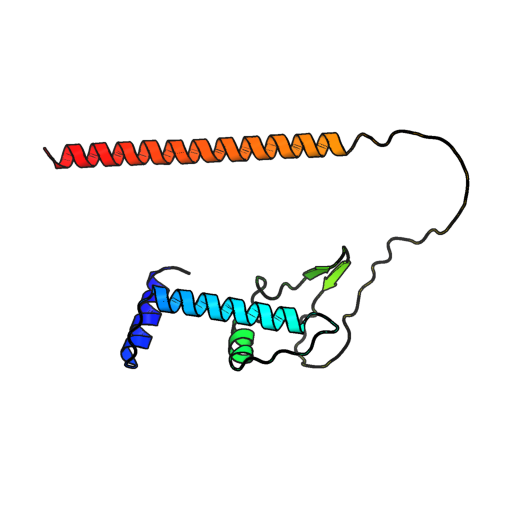 C CA . GLN A 1 117 ? 25.962 34.010 -12.967 1.00 51.66 117 GLN A CA 1
ATOM 955 C C . GLN A 1 117 ? 24.698 34.864 -12.792 1.00 51.66 117 GLN A C 1
ATOM 957 O O . GLN A 1 117 ? 24.781 35.979 -12.294 1.00 51.66 117 GLN A O 1
ATOM 962 N N . ARG A 1 118 ? 23.525 34.402 -13.246 1.00 52.16 118 ARG A N 1
ATOM 963 C CA . ARG A 1 118 ? 22.246 35.062 -12.876 1.00 52.16 118 ARG A CA 1
ATOM 964 C C . ARG A 1 118 ? 21.095 34.108 -12.539 1.00 52.16 118 ARG A C 1
ATOM 966 O O . ARG A 1 118 ? 20.162 34.534 -11.886 1.00 52.16 118 ARG A O 1
ATOM 973 N N . LYS A 1 119 ? 21.163 32.819 -12.903 1.00 56.69 119 LYS A N 1
ATOM 974 C CA . LYS A 1 119 ? 20.033 31.876 -12.735 1.00 56.69 119 LYS A CA 1
ATOM 975 C C . LYS A 1 119 ? 20.040 31.063 -11.431 1.00 56.69 119 LYS A C 1
ATOM 977 O O . LYS A 1 119 ? 19.026 30.473 -11.087 1.00 56.69 119 LYS A O 1
ATOM 982 N N . SER A 1 120 ? 21.165 31.022 -10.711 1.00 55.38 120 SER A N 1
ATOM 983 C CA . SER A 1 120 ? 21.262 30.339 -9.411 1.00 55.38 120 SER A CA 1
ATOM 984 C C . SER A 1 120 ? 20.660 31.158 -8.267 1.00 55.38 120 SER A C 1
ATOM 986 O O . SER A 1 120 ? 20.149 30.579 -7.316 1.00 55.38 120 SER A O 1
ATOM 988 N N . SER A 1 121 ? 20.682 32.492 -8.376 1.00 61.66 121 SER A N 1
ATOM 989 C CA . SER A 1 121 ? 20.128 33.403 -7.366 1.00 61.66 121 SER A CA 1
ATOM 990 C C . SER A 1 121 ? 18.614 33.238 -7.225 1.00 61.66 121 SER A C 1
ATOM 992 O O . SER A 1 121 ? 18.129 33.066 -6.112 1.00 61.66 121 SER A O 1
ATOM 994 N N . ASP A 1 122 ? 17.889 33.186 -8.347 1.00 77.56 122 ASP A N 1
ATOM 995 C CA . ASP A 1 122 ? 16.428 33.031 -8.349 1.00 77.56 122 ASP A CA 1
ATOM 996 C C . ASP A 1 122 ? 15.987 31.686 -7.747 1.00 77.56 122 ASP A C 1
ATOM 998 O O . ASP A 1 122 ? 15.001 31.614 -7.019 1.00 77.56 122 ASP A O 1
ATOM 1002 N N . LEU A 1 123 ? 16.734 30.604 -8.004 1.00 77.94 123 LEU A N 1
ATOM 1003 C CA . LEU A 1 123 ? 16.438 29.288 -7.426 1.00 77.94 123 LEU A CA 1
ATOM 1004 C C . LEU A 1 123 ? 16.726 29.234 -5.924 1.00 77.94 123 LEU A C 1
ATOM 1006 O O . LEU A 1 123 ? 15.962 28.614 -5.185 1.00 77.94 123 LEU A O 1
ATOM 1010 N N . ASN A 1 124 ? 17.790 29.898 -5.468 1.00 84.94 124 ASN A N 1
ATOM 1011 C CA . ASN A 1 124 ? 18.088 30.013 -4.042 1.00 84.94 124 ASN A CA 1
ATOM 1012 C C . ASN A 1 124 ? 16.985 30.789 -3.315 1.00 84.94 124 ASN A C 1
ATOM 1014 O O . ASN A 1 124 ? 16.559 30.382 -2.239 1.00 84.94 124 ASN A O 1
ATOM 1018 N N . GLU A 1 125 ? 16.474 31.859 -3.921 1.00 87.38 125 GLU A N 1
ATOM 1019 C CA . GLU A 1 125 ? 15.383 32.650 -3.353 1.00 87.38 125 GLU A CA 1
ATOM 1020 C C . GLU A 1 125 ? 14.068 31.858 -3.281 1.00 87.38 125 GLU A C 1
ATOM 1022 O O . GLU A 1 125 ? 13.386 31.872 -2.256 1.00 87.38 125 GLU A O 1
ATOM 1027 N N . ILE A 1 126 ? 13.738 31.096 -4.329 1.00 90.06 126 ILE A N 1
ATOM 1028 C CA . ILE A 1 126 ? 12.575 30.195 -4.325 1.00 90.06 126 ILE A CA 1
ATOM 1029 C C . ILE A 1 126 ? 12.719 29.120 -3.238 1.00 90.06 126 ILE A C 1
ATOM 1031 O O . ILE A 1 126 ? 11.751 28.828 -2.534 1.00 90.06 126 ILE A O 1
ATOM 1035 N N . LEU A 1 127 ? 13.915 28.548 -3.073 1.00 89.06 127 LEU A N 1
ATOM 1036 C CA . LEU A 1 127 ? 14.175 27.522 -2.066 1.00 89.06 127 LEU A CA 1
ATOM 1037 C C . LEU A 1 127 ? 14.047 28.071 -0.639 1.00 89.06 127 LEU A C 1
ATOM 1039 O O . LEU A 1 127 ? 13.428 27.420 0.201 1.00 89.06 127 LEU A O 1
ATOM 1043 N N . ILE A 1 128 ? 14.573 29.270 -0.373 1.00 93.94 128 ILE A N 1
ATOM 1044 C CA . ILE A 1 128 ? 14.450 29.938 0.933 1.00 93.94 128 ILE A CA 1
ATOM 1045 C C . ILE A 1 128 ? 12.973 30.169 1.272 1.00 93.94 128 ILE A C 1
ATOM 1047 O O . ILE A 1 128 ? 12.522 29.762 2.342 1.00 93.94 128 ILE A O 1
ATOM 1051 N N . ARG A 1 129 ? 12.187 30.704 0.328 1.00 92.38 129 ARG A N 1
ATOM 1052 C CA . ARG A 1 129 ? 10.739 30.911 0.515 1.00 92.38 129 ARG A CA 1
ATOM 1053 C C . ARG A 1 129 ? 9.996 29.600 0.780 1.00 92.38 129 ARG A C 1
ATOM 1055 O O . ARG A 1 129 ? 9.103 29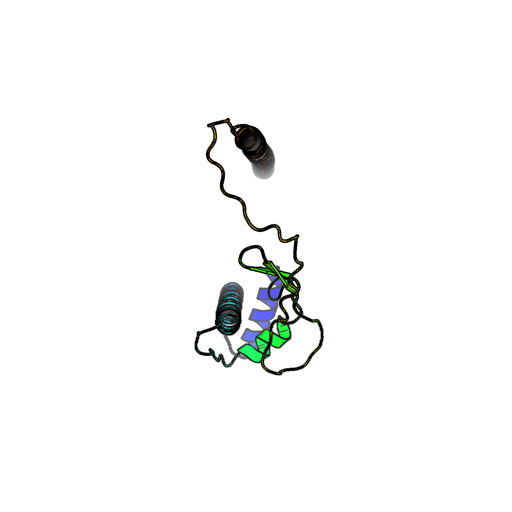.560 1.621 1.00 92.38 129 ARG A O 1
ATOM 1062 N N . ALA A 1 130 ? 10.365 28.520 0.090 1.00 91.50 130 ALA 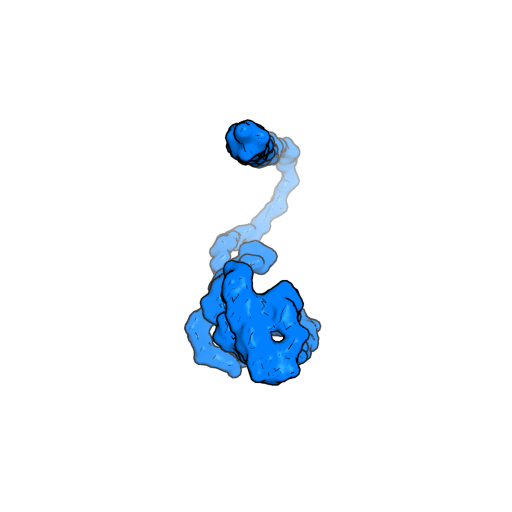A N 1
ATOM 1063 C CA . ALA A 1 130 ? 9.759 27.208 0.304 1.00 91.50 130 ALA A CA 1
ATOM 1064 C C . ALA A 1 130 ? 10.089 26.632 1.692 1.00 91.50 130 ALA A C 1
ATOM 1066 O O . ALA A 1 130 ? 9.233 26.010 2.322 1.00 91.50 130 ALA A O 1
ATOM 1067 N N . ILE A 1 131 ? 11.312 26.834 2.191 1.00 91.69 131 ILE A N 1
ATOM 1068 C CA . ILE A 1 131 ? 11.712 26.406 3.539 1.00 91.69 131 ILE A CA 1
ATOM 1069 C C . ILE A 1 131 ? 10.930 27.193 4.598 1.00 91.69 131 ILE A C 1
ATOM 1071 O O . ILE A 1 131 ? 10.364 26.583 5.504 1.00 91.69 131 ILE A O 1
ATOM 1075 N N . GLU A 1 132 ? 10.830 28.515 4.452 1.00 93.88 132 GLU A N 1
ATOM 1076 C CA . GLU A 1 132 ? 10.066 29.374 5.366 1.00 93.88 132 GLU A CA 1
ATOM 1077 C C . GLU A 1 132 ? 8.575 29.020 5.386 1.00 93.88 132 GLU A C 1
ATOM 1079 O O . GLU A 1 132 ? 7.978 28.901 6.456 1.00 93.88 132 GLU A O 1
ATOM 1084 N N . GLN A 1 133 ? 7.966 28.786 4.218 1.00 93.00 133 GLN A N 1
ATOM 1085 C CA . GLN A 1 133 ? 6.563 28.371 4.131 1.00 93.00 133 GLN A CA 1
ATOM 1086 C C . GLN A 1 133 ? 6.312 27.036 4.839 1.00 93.00 133 GLN A C 1
ATOM 1088 O O . GLN A 1 133 ? 5.350 26.922 5.598 1.00 93.00 133 GLN A O 1
ATOM 1093 N N . ASN A 1 134 ? 7.189 26.048 4.638 1.00 88.50 134 ASN A N 1
ATOM 1094 C CA . ASN A 1 134 ? 7.081 24.755 5.316 1.00 88.50 134 ASN A CA 1
ATOM 1095 C C . ASN A 1 134 ? 7.242 24.889 6.840 1.00 88.50 134 ASN A C 1
ATOM 1097 O O . ASN A 1 134 ? 6.511 24.244 7.590 1.00 88.50 134 ASN A O 1
ATOM 1101 N N . GLN A 1 135 ? 8.174 25.725 7.311 1.00 91.44 135 GLN A N 1
ATOM 1102 C CA . GLN A 1 135 ? 8.365 25.976 8.744 1.00 91.44 135 GLN A CA 1
ATOM 1103 C C . GLN A 1 135 ? 7.140 26.645 9.372 1.00 91.44 135 GLN A C 1
ATOM 1105 O O . GLN A 1 135 ? 6.679 26.203 10.423 1.00 91.44 135 GLN A O 1
ATOM 1110 N N . LYS A 1 136 ? 6.575 27.654 8.700 1.00 93.94 136 LYS A N 1
ATOM 1111 C CA . LYS A 1 136 ? 5.375 28.352 9.167 1.00 93.94 136 LYS A CA 1
ATOM 1112 C C . LYS A 1 136 ? 4.175 27.409 9.280 1.00 93.94 136 LYS A C 1
ATOM 1114 O O . LYS A 1 136 ? 3.513 27.391 10.311 1.00 93.94 136 LYS A O 1
ATOM 1119 N N . GLN A 1 137 ? 3.941 26.579 8.261 1.00 86.00 137 GLN A N 1
ATOM 1120 C CA . GLN A 1 137 ? 2.877 25.570 8.299 1.00 86.00 137 GLN A CA 1
ATOM 1121 C C . GLN A 1 137 ? 3.080 24.565 9.439 1.00 86.00 137 GLN A C 1
ATOM 1123 O O . GLN A 1 137 ? 2.136 24.230 10.149 1.00 86.00 137 GLN A O 1
ATOM 1128 N N . HIS A 1 138 ? 4.317 24.109 9.657 1.00 90.69 138 HIS A N 1
ATOM 1129 C CA . HIS A 1 138 ? 4.617 23.188 10.752 1.00 90.69 138 HIS A CA 1
ATOM 1130 C C . HIS A 1 138 ? 4.325 23.800 12.130 1.00 90.69 138 HIS A C 1
ATOM 1132 O O . HIS A 1 138 ? 3.849 23.107 13.033 1.00 90.69 138 HIS A O 1
ATOM 1138 N N . GLU A 1 139 ? 4.605 25.091 12.298 1.00 93.00 139 GL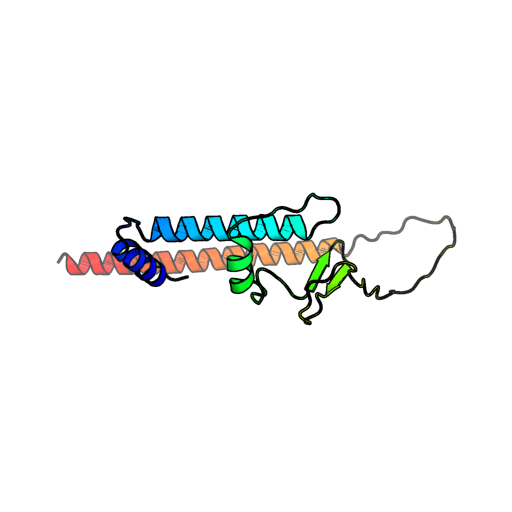U A N 1
ATOM 1139 C CA . GLU A 1 139 ? 4.311 25.807 13.532 1.00 93.00 139 GLU A CA 1
ATOM 1140 C C . GLU A 1 139 ? 2.804 25.980 13.753 1.00 93.00 139 GLU A C 1
ATOM 1142 O O . GLU A 1 139 ? 2.326 25.714 14.857 1.00 93.00 139 GLU A O 1
ATOM 1147 N N . GLU A 1 140 ? 2.051 26.355 12.718 1.00 93.69 140 GLU A N 1
ATOM 1148 C CA . GLU A 1 140 ? 0.587 26.468 12.771 1.00 93.69 140 GLU A CA 1
ATOM 1149 C C . GLU A 1 140 ? -0.052 25.130 13.185 1.00 93.69 140 GLU A C 1
ATOM 1151 O O . GLU A 1 140 ? -0.793 25.076 14.172 1.00 93.69 140 GLU A O 1
ATOM 1156 N N . ASP A 1 141 ? 0.348 24.027 12.546 1.00 92.62 141 ASP A N 1
ATOM 1157 C CA . ASP A 1 141 ? -0.088 22.671 12.901 1.00 92.62 141 ASP A CA 1
ATOM 1158 C C . ASP A 1 141 ? 0.233 22.317 14.364 1.00 92.62 141 ASP A C 1
ATOM 1160 O O . ASP A 1 141 ? -0.548 21.658 15.063 1.00 92.62 141 ASP A O 1
ATOM 1164 N N . LEU A 1 142 ? 1.413 22.714 14.853 1.00 93.94 142 LEU A N 1
ATOM 1165 C CA . LEU A 1 142 ? 1.822 22.454 16.231 1.00 93.94 142 LEU A CA 1
ATOM 1166 C C . LEU A 1 142 ? 1.002 23.288 17.223 1.00 93.94 142 LEU A C 1
ATOM 1168 O O . LEU A 1 142 ? 0.640 22.785 18.291 1.00 93.94 142 LEU A O 1
ATOM 1172 N N . GLN A 1 143 ? 0.681 24.536 16.882 1.00 94.19 143 GLN A N 1
ATOM 1173 C CA . GLN A 1 143 ? -0.180 25.394 17.691 1.00 94.19 143 GLN A CA 1
ATOM 1174 C C . GLN A 1 143 ? -1.603 24.845 17.769 1.00 94.19 143 GLN A C 1
ATOM 1176 O O . GLN A 1 143 ? -2.176 24.812 18.859 1.00 94.19 143 GLN A O 1
ATOM 1181 N N . GLU A 1 144 ? -2.164 24.368 16.660 1.00 93.94 144 GLU A N 1
ATOM 1182 C CA . GLU A 1 144 ? -3.478 23.724 16.651 1.00 93.94 144 GLU A CA 1
ATOM 1183 C C . GLU A 1 144 ? -3.497 22.479 17.537 1.00 93.94 144 GLU A C 1
ATOM 1185 O O . GLU A 1 144 ? -4.379 22.339 18.387 1.00 93.94 144 GLU A O 1
ATOM 1190 N N . LYS A 1 145 ? -2.472 21.623 17.435 1.00 90.12 145 LYS A N 1
ATOM 1191 C CA . LYS A 1 145 ? -2.322 20.453 18.316 1.00 90.12 145 LYS A CA 1
ATOM 1192 C C . LYS A 1 145 ? -2.209 20.846 19.785 1.00 90.12 145 LYS A C 1
ATOM 1194 O O . LYS A 1 145 ? -2.819 20.196 20.630 1.00 90.12 145 LYS A O 1
ATOM 1199 N N . ARG A 1 146 ? -1.464 21.907 20.112 1.00 92.69 146 ARG A N 1
ATOM 1200 C CA . ARG A 1 146 ? -1.353 22.418 21.490 1.00 92.69 146 ARG A CA 1
ATOM 1201 C C . ARG A 1 146 ? -2.692 22.931 22.013 1.00 92.69 146 ARG A C 1
ATOM 1203 O O . ARG A 1 146 ? -3.075 22.565 23.120 1.00 92.69 146 ARG A O 1
ATOM 1210 N N . LYS A 1 147 ? -3.420 23.724 21.219 1.00 94.12 147 LYS A N 1
ATOM 1211 C CA . LYS A 1 147 ? -4.766 24.213 21.568 1.00 94.12 147 LYS A CA 1
ATOM 1212 C C . LYS A 1 147 ? -5.727 23.049 21.790 1.00 94.12 147 LYS A C 1
ATOM 1214 O O . LYS A 1 147 ? -6.418 23.011 22.801 1.00 94.12 147 LYS A O 1
ATOM 1219 N N . PHE A 1 148 ? -5.721 22.072 20.887 1.00 95.00 148 PHE A N 1
ATOM 1220 C CA . PHE A 1 148 ? -6.539 20.871 21.007 1.00 95.00 148 PHE A CA 1
ATOM 1221 C C . PHE A 1 148 ? -6.207 20.072 22.274 1.00 95.00 148 PHE A C 1
ATOM 1223 O O . PHE A 1 148 ? -7.108 19.734 23.036 1.00 95.00 148 PHE A O 1
ATOM 1230 N N . ASN A 1 149 ? -4.922 19.836 22.554 1.00 91.38 149 ASN A N 1
ATOM 1231 C CA . ASN A 1 149 ? -4.495 19.140 23.768 1.00 91.38 149 ASN A CA 1
ATOM 1232 C C . ASN A 1 149 ? -4.899 19.898 25.040 1.00 91.38 149 ASN A C 1
ATOM 1234 O O . ASN A 1 149 ? -5.391 19.280 25.977 1.00 91.38 149 ASN A O 1
ATOM 1238 N N . SER A 1 150 ? -4.778 21.227 25.058 1.00 95.00 150 SER A N 1
ATOM 1239 C CA . SER A 1 150 ? -5.227 22.050 26.189 1.00 95.00 150 SER A CA 1
ATOM 1240 C C . SER A 1 150 ? -6.741 21.950 26.423 1.00 95.00 150 SER A C 1
ATOM 1242 O O . SER A 1 150 ? -7.186 21.831 27.565 1.00 95.00 150 SER A O 1
ATOM 1244 N N . LEU A 1 151 ? -7.545 21.926 25.355 1.00 93.19 151 LEU A N 1
ATOM 1245 C CA . LEU A 1 151 ? -8.991 21.700 25.458 1.00 93.19 151 LEU A CA 1
ATOM 1246 C C . LEU A 1 151 ? -9.306 20.309 26.020 1.00 93.19 151 LEU A C 1
ATOM 1248 O O . LEU A 1 151 ? -10.187 20.180 26.869 1.00 93.19 151 LEU A O 1
ATOM 1252 N N . LEU A 1 152 ? -8.573 19.277 25.591 1.00 94.00 152 LEU A N 1
ATOM 1253 C CA . LEU A 1 152 ? -8.716 17.930 26.146 1.00 94.00 152 LEU A CA 1
ATOM 1254 C C . LEU A 1 152 ? -8.373 17.891 27.639 1.00 94.00 152 LEU A C 1
ATOM 1256 O O . LEU A 1 152 ? -9.121 17.298 28.414 1.00 94.00 152 LEU A O 1
ATOM 1260 N N . GLU A 1 153 ? -7.288 18.544 28.057 1.00 89.81 153 GLU A N 1
ATOM 1261 C CA . GLU A 1 153 ? -6.917 18.650 29.472 1.00 89.81 153 GLU A CA 1
ATOM 1262 C C . GLU A 1 153 ? -8.010 19.344 30.294 1.00 89.81 153 GLU A C 1
ATOM 1264 O O . GLU A 1 153 ? -8.378 18.855 31.364 1.00 89.81 153 GLU A O 1
ATOM 1269 N N . SER A 1 154 ? -8.593 20.428 29.771 1.00 91.25 154 SER A N 1
ATOM 1270 C CA . SER A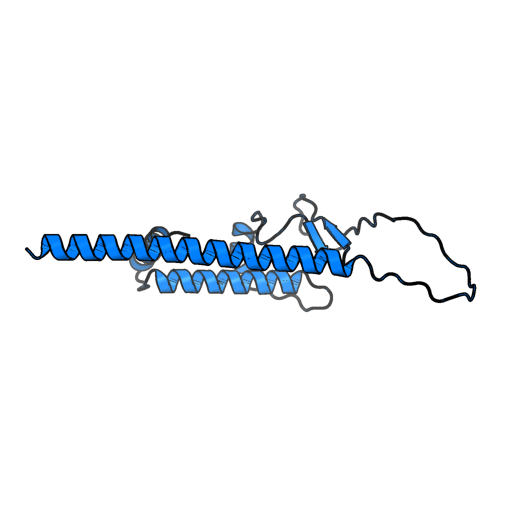 1 154 ? -9.714 21.128 30.409 1.00 91.25 154 SER A CA 1
ATOM 1271 C C . SER A 1 154 ? -10.960 20.243 30.539 1.00 91.25 154 SER A C 1
ATOM 1273 O O . SER A 1 154 ? -11.569 20.188 31.609 1.00 91.25 154 SER A O 1
ATOM 1275 N N . LEU A 1 155 ? -11.318 19.493 29.492 1.00 89.38 155 LEU A N 1
ATOM 1276 C CA . LEU A 1 155 ? -12.438 18.548 29.540 1.00 89.38 155 LEU A CA 1
ATOM 1277 C C . LEU A 1 155 ? -12.207 17.453 30.585 1.00 89.38 155 LEU A C 1
ATOM 1279 O O . LEU A 1 155 ? -13.111 17.134 31.355 1.00 89.38 155 LEU A O 1
ATOM 1283 N N . ILE A 1 156 ? -10.989 16.914 30.658 1.00 89.94 156 ILE A N 1
ATOM 1284 C CA . ILE A 1 156 ? -10.625 15.905 31.657 1.00 89.94 156 ILE A CA 1
ATOM 1285 C C . ILE A 1 156 ? -10.741 16.473 33.078 1.00 89.94 156 ILE A C 1
ATOM 1287 O O . ILE A 1 156 ? -11.232 15.777 33.966 1.00 89.94 156 ILE A O 1
ATOM 1291 N N . GLN A 1 157 ? -10.313 17.716 33.317 1.00 86.94 157 GLN A N 1
ATOM 1292 C CA . GLN A 1 157 ? -10.439 18.354 34.633 1.00 86.94 157 GLN A CA 1
ATOM 1293 C C . GLN A 1 157 ? -11.898 18.596 35.036 1.00 86.94 157 GLN A C 1
ATOM 1295 O O . GLN A 1 157 ? -12.238 18.405 36.201 1.00 86.94 157 GLN A O 1
ATOM 1300 N N . ASN A 1 158 ? -12.762 18.954 34.084 1.00 83.06 158 ASN A N 1
ATOM 1301 C CA . ASN A 1 158 ? -14.185 19.172 34.344 1.00 83.06 158 ASN A CA 1
ATOM 1302 C C . ASN A 1 158 ? -14.952 17.877 34.641 1.00 83.06 158 ASN A C 1
ATOM 1304 O O . ASN A 1 158 ? -15.926 17.920 35.378 1.00 83.06 158 ASN A O 1
ATOM 1308 N N . ILE A 1 159 ? -14.515 16.735 34.104 1.00 84.62 159 ILE A N 1
ATOM 1309 C CA . ILE A 1 159 ? -15.130 15.421 34.371 1.00 84.62 159 ILE A CA 1
ATOM 1310 C C . ILE A 1 159 ? -14.696 14.846 35.732 1.00 84.62 159 ILE A C 1
ATOM 1312 O O . ILE A 1 159 ? -15.373 13.987 36.288 1.00 84.62 159 ILE A O 1
ATOM 1316 N N . LYS A 1 160 ? -13.552 15.285 36.271 1.00 67.56 160 LYS A N 1
ATOM 1317 C CA . LYS A 1 160 ? -13.032 14.834 37.574 1.00 67.56 160 LYS A CA 1
ATOM 1318 C C . LYS A 1 160 ? -13.603 15.601 3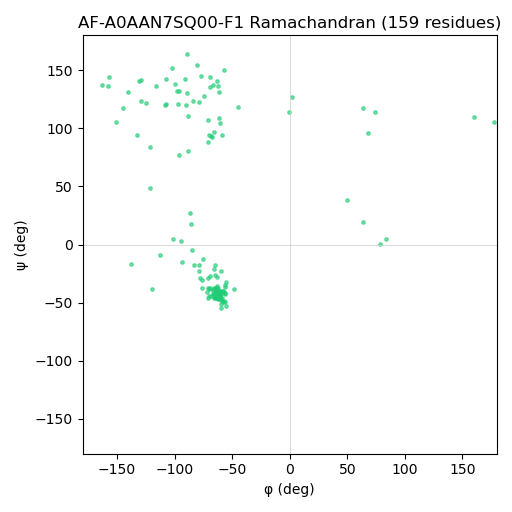8.779 1.00 67.56 160 LYS A C 1
ATOM 1320 O O . LYS A 1 160 ? -13.248 15.254 39.905 1.00 67.56 160 LYS A O 1
ATOM 1325 N N . LYS A 1 161 ? -14.419 16.633 38.553 1.00 51.00 161 LYS A N 1
ATOM 1326 C CA . LYS A 1 161 ? -15.219 17.317 39.582 1.00 51.00 161 LYS A CA 1
ATOM 1327 C C . LYS A 1 161 ? -16.607 16.699 39.653 1.00 51.00 161 LYS A C 1
ATOM 1329 O O . LYS A 1 161 ? -17.129 16.640 40.784 1.00 51.00 161 LYS A O 1
#

Nearest PDB structures (foldseek):
  4q2t-assembly1_A  TM=3.146E-01  e=4.603E+00  Homo sapiens

Sequence (161 aa):
MKKHIWKKIADEMNKQHYSFTWDQVQNKWKSLVRTYKNVKDNNNETGRNRRTWIFFDKMDQLFAKNPAIDPPVVMHNGQRILKSLDDAPESSSQLLLRTSAAHVSSDDDSGSTAKRQRKSSDLNEILIRAIEQNQKQHEEDLQEKRKFNSLLESLIQNIKK

Organism: NCBI:txid1421715

Foldseek 3Di:
DDLVVLVVVQVVVVVVVDHDDSVRSVVVVVVVVVVLLVQVVQCPDPPHDRDDDPCNVVVCVVCVPPCVRVPQWDQDPNFIFGDDPDDDPDDDDRPRPPPDPDDDDDDDDDDDDDDPPDPVVVVVVVVVVVVVVVVVVVVVVVVVVVVVVVVVVVVVVVVVD

Solvent-accessible surface area (backbone atoms only — not comparable to full-atom values): 10238 Å² total; per-residue (Å²): 134,61,72,71,57,37,40,55,53,22,53,56,46,35,73,73,78,45,89,60,52,35,65,58,53,48,52,50,49,54,50,52,53,51,52,47,49,55,39,53,53,48,58,70,41,86,95,53,76,79,65,85,57,98,61,41,68,68,49,42,72,72,38,64,85,34,58,91,78,47,50,57,64,44,78,54,97,90,41,74,42,74,60,79,93,70,95,70,98,71,84,87,74,87,80,74,73,76,78,78,78,75,90,82,82,88,82,92,79,92,78,81,96,77,88,86,87,66,71,65,61,59,52,50,53,52,50,52,54,52,53,53,52,54,51,52,52,54,49,52,55,50,50,51,50,50,53,52,51,51,52,50,53,51,51,54,56,63,72,74,108

pLDDT: mean 78.44, std 20.38, range [32.34, 96.5]